Protein AF-A0A2A5VGP2-F1 (afdb_monomer_lite)

Structure (mmCIF, N/CA/C/O backbone):
data_AF-A0A2A5VGP2-F1
#
_entry.id   AF-A0A2A5VGP2-F1
#
loop_
_atom_site.group_PDB
_atom_site.id
_atom_site.type_symbol
_atom_site.label_atom_id
_atom_site.label_alt_id
_atom_site.label_comp_id
_atom_site.label_asym_id
_atom_site.label_entity_id
_atom_site.label_seq_id
_atom_site.pdbx_PDB_ins_code
_atom_site.Cartn_x
_atom_site.Cartn_y
_atom_site.Cartn_z
_atom_site.occupancy
_atom_site.B_iso_or_equiv
_atom_site.auth_seq_id
_atom_site.auth_comp_id
_atom_site.auth_asym_id
_atom_site.auth_atom_id
_atom_site.pdbx_PDB_model_num
ATOM 1 N N . MET A 1 1 ? -11.360 -4.065 -18.663 1.00 54.44 1 MET A N 1
ATOM 2 C CA . MET A 1 1 ? -11.407 -3.321 -17.384 1.00 54.44 1 MET A CA 1
ATOM 3 C C . MET A 1 1 ? -10.368 -2.216 -17.433 1.00 54.44 1 MET A C 1
ATOM 5 O O . MET A 1 1 ? -9.303 -2.453 -17.987 1.00 54.44 1 MET A O 1
ATOM 9 N N . LYS A 1 2 ? -10.664 -1.015 -16.923 1.00 63.88 2 LYS A N 1
ATOM 10 C CA . LYS A 1 2 ? -9.611 -0.023 -16.665 1.00 63.88 2 LYS A CA 1
ATOM 11 C C . LYS A 1 2 ? -8.864 -0.482 -15.414 1.00 63.88 2 LYS A C 1
ATOM 13 O O . LYS A 1 2 ? -9.493 -0.621 -14.373 1.00 63.88 2 LYS A O 1
ATOM 18 N N . THR A 1 3 ? -7.566 -0.743 -15.525 1.00 71.44 3 THR A N 1
ATOM 19 C CA . THR A 1 3 ? -6.721 -0.990 -14.353 1.00 71.44 3 THR A CA 1
ATOM 20 C C . THR A 1 3 ? -6.593 0.314 -13.574 1.00 71.44 3 THR A C 1
ATOM 22 O O . THR A 1 3 ? -6.148 1.323 -14.129 1.00 71.44 3 THR A O 1
ATOM 25 N N . ASN A 1 4 ? -7.011 0.306 -12.310 1.00 89.88 4 ASN A N 1
ATOM 26 C CA . ASN A 1 4 ? -6.793 1.427 -11.406 1.00 89.88 4 ASN A CA 1
ATOM 27 C C . ASN A 1 4 ? -5.322 1.465 -10.977 1.00 89.88 4 ASN A C 1
ATOM 29 O O . ASN A 1 4 ? -4.661 0.433 -10.852 1.00 89.88 4 ASN A O 1
ATOM 33 N N . TRP A 1 5 ? -4.813 2.674 -10.761 1.00 94.81 5 TRP A N 1
ATOM 34 C CA . TRP A 1 5 ? -3.439 2.908 -10.337 1.00 94.81 5 TRP A CA 1
ATOM 35 C C . TRP A 1 5 ? -3.417 3.735 -9.056 1.00 94.81 5 TRP A C 1
ATOM 37 O O . TRP A 1 5 ? -4.278 4.597 -8.827 1.00 94.81 5 TRP A O 1
ATOM 47 N N . ILE A 1 6 ? -2.386 3.510 -8.252 1.00 95.06 6 ILE A N 1
ATOM 48 C CA . ILE A 1 6 ? -2.016 4.363 -7.124 1.00 95.06 6 ILE A CA 1
ATOM 49 C C . ILE A 1 6 ? -0.691 5.026 -7.472 1.00 95.06 6 ILE A C 1
ATOM 51 O O . ILE A 1 6 ? 0.216 4.371 -7.978 1.00 95.06 6 ILE A O 1
ATOM 55 N N . LYS A 1 7 ? -0.594 6.333 -7.238 1.00 96.69 7 LYS A N 1
ATOM 56 C CA . LYS A 1 7 ? 0.675 7.057 -7.243 1.00 96.69 7 LYS A CA 1
ATOM 57 C C . LYS A 1 7 ? 1.120 7.137 -5.785 1.00 96.69 7 LYS A C 1
ATOM 59 O O . LYS A 1 7 ? 0.347 7.641 -4.983 1.00 96.69 7 LYS A O 1
ATOM 64 N N . ALA A 1 8 ? 2.305 6.631 -5.471 1.00 97.25 8 ALA A N 1
ATOM 65 C CA . ALA A 1 8 ? 2.815 6.567 -4.106 1.00 97.25 8 ALA A CA 1
ATOM 66 C C . ALA A 1 8 ? 4.280 7.009 -4.070 1.00 97.25 8 ALA A C 1
ATOM 68 O O . ALA A 1 8 ? 5.050 6.673 -4.980 1.00 97.25 8 ALA A O 1
ATOM 69 N N . LEU A 1 9 ? 4.663 7.748 -3.027 1.00 98.06 9 LEU A N 1
ATOM 70 C CA . LEU A 1 9 ? 6.070 7.961 -2.714 1.00 98.06 9 LEU A CA 1
ATOM 71 C C . LEU A 1 9 ? 6.581 6.745 -1.943 1.00 98.06 9 LEU A C 1
ATOM 73 O O . LEU A 1 9 ? 6.025 6.374 -0.914 1.00 98.06 9 LEU A O 1
ATOM 77 N N . THR A 1 10 ? 7.631 6.118 -2.462 1.00 97.44 10 THR A N 1
ATOM 78 C CA . THR A 1 10 ? 8.284 4.972 -1.823 1.00 97.44 10 THR A CA 1
ATOM 79 C C . THR A 1 10 ? 9.697 5.326 -1.390 1.00 97.44 10 THR A C 1
ATOM 81 O O . THR A 1 10 ? 10.238 6.340 -1.835 1.00 97.44 10 THR A O 1
ATOM 84 N N . GLU A 1 11 ? 10.342 4.455 -0.615 1.00 96.50 11 GLU A N 1
ATOM 85 C CA . GLU A 1 11 ? 11.776 4.584 -0.297 1.00 96.50 11 GLU A CA 1
ATOM 86 C C . GLU A 1 11 ? 12.665 4.690 -1.557 1.00 96.50 11 GLU A C 1
ATOM 88 O O . GLU A 1 11 ? 13.730 5.300 -1.517 1.00 96.50 11 GLU A O 1
ATOM 93 N N . MET A 1 12 ? 12.212 4.160 -2.701 1.00 94.31 12 MET A N 1
ATOM 94 C CA . MET A 1 12 ? 12.911 4.225 -3.995 1.00 94.31 12 MET A CA 1
ATOM 95 C C . MET A 1 12 ? 12.491 5.426 -4.865 1.00 94.31 12 MET A C 1
ATOM 97 O O . MET A 1 12 ? 12.947 5.569 -6.000 1.00 94.31 12 MET A O 1
ATOM 101 N N . GLY A 1 13 ? 11.607 6.287 -4.357 1.00 97.12 13 GLY A N 1
ATOM 102 C CA . GLY A 1 13 ? 11.051 7.441 -5.057 1.00 97.12 13 GLY A CA 1
ATOM 103 C C . GLY A 1 13 ? 9.598 7.261 -5.500 1.00 97.12 13 GLY A C 1
ATOM 104 O O . GLY A 1 13 ? 8.891 6.330 -5.109 1.00 97.12 13 GLY A O 1
ATOM 105 N N . MET A 1 14 ? 9.123 8.213 -6.302 1.00 97.75 14 MET A N 1
ATOM 106 C CA . MET A 1 14 ? 7.730 8.275 -6.744 1.00 97.75 14 MET A CA 1
ATOM 107 C C . MET A 1 14 ? 7.426 7.183 -7.775 1.00 97.75 14 MET A C 1
ATOM 109 O O . MET A 1 14 ? 8.015 7.170 -8.857 1.00 97.75 14 MET A O 1
ATOM 113 N N . THR A 1 15 ? 6.449 6.323 -7.493 1.00 96.62 15 THR A N 1
ATOM 114 C CA . THR A 1 15 ? 6.064 5.217 -8.379 1.00 96.62 15 THR A CA 1
ATOM 115 C C . THR A 1 15 ? 4.558 5.175 -8.640 1.00 96.62 15 THR A C 1
ATOM 117 O O . THR A 1 15 ? 3.761 5.823 -7.957 1.00 96.62 15 THR A O 1
ATOM 120 N N . ARG A 1 16 ? 4.157 4.427 -9.673 1.00 96.56 16 ARG A N 1
ATOM 121 C CA . ARG A 1 16 ? 2.755 4.096 -9.951 1.00 96.56 16 ARG A CA 1
ATOM 122 C C . ARG A 1 16 ? 2.570 2.589 -9.848 1.00 96.56 16 ARG A C 1
ATOM 124 O O . ARG A 1 16 ? 3.174 1.851 -10.619 1.00 96.56 16 ARG A O 1
ATOM 131 N N . ILE A 1 17 ? 1.710 2.154 -8.936 1.00 95.81 17 ILE A N 1
ATOM 132 C CA . ILE A 1 17 ? 1.442 0.743 -8.649 1.00 95.81 17 ILE A CA 1
ATOM 133 C C . ILE A 1 17 ? 0.095 0.376 -9.265 1.00 95.81 17 ILE A C 1
ATOM 135 O O . ILE A 1 17 ? -0.895 1.093 -9.082 1.00 95.81 17 ILE A O 1
ATOM 1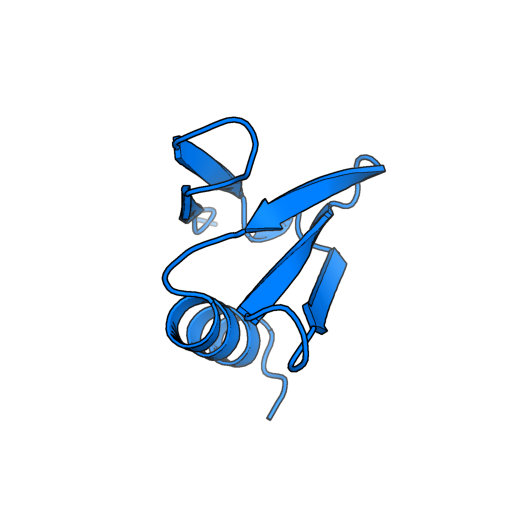39 N N . ARG A 1 18 ? 0.054 -0.723 -10.025 1.00 95.31 18 ARG A N 1
ATOM 140 C CA . ARG A 1 18 ? -1.203 -1.257 -10.556 1.00 95.31 18 ARG A CA 1
ATOM 141 C C . ARG A 1 18 ? -1.978 -1.942 -9.444 1.00 95.31 18 ARG A C 1
ATOM 143 O O . ARG A 1 18 ? -1.451 -2.860 -8.826 1.00 95.31 18 ARG A O 1
ATOM 150 N N . MET A 1 19 ? -3.228 -1.546 -9.235 1.00 94.25 19 MET A N 1
ATOM 151 C CA . MET A 1 19 ? -4.049 -2.126 -8.168 1.00 94.25 19 MET A CA 1
ATOM 152 C C . MET A 1 19 ? -4.432 -3.582 -8.447 1.00 94.25 19 MET A C 1
ATOM 154 O O . MET A 1 19 ? -4.545 -4.358 -7.513 1.00 94.25 19 MET A O 1
ATOM 158 N N . ASP A 1 20 ? -4.567 -3.979 -9.715 1.00 93.94 20 ASP A N 1
ATOM 159 C CA . ASP A 1 20 ? -4.849 -5.374 -10.090 1.00 93.94 20 ASP A CA 1
ATOM 160 C C . ASP A 1 20 ? -3.674 -6.331 -9.829 1.00 93.94 20 ASP A C 1
ATOM 162 O O . ASP A 1 20 ? -3.865 -7.544 -9.800 1.00 93.94 20 ASP A O 1
ATOM 166 N N . ALA A 1 21 ? -2.469 -5.797 -9.622 1.00 95.31 21 ALA A N 1
ATOM 167 C CA . ALA A 1 21 ? -1.299 -6.583 -9.269 1.00 95.31 21 ALA A CA 1
ATOM 168 C C . ALA A 1 21 ? -1.147 -6.768 -7.755 1.00 95.31 21 ALA A C 1
ATOM 170 O O . ALA A 1 21 ? -0.408 -7.667 -7.363 1.00 95.31 21 ALA A O 1
ATOM 171 N N . ILE A 1 22 ? -1.798 -5.946 -6.923 1.00 96.56 22 ILE A N 1
ATOM 172 C CA . ILE A 1 22 ? -1.664 -5.982 -5.460 1.00 96.56 22 ILE A CA 1
ATOM 173 C C . ILE A 1 22 ? -2.369 -7.228 -4.920 1.00 96.56 22 ILE A C 1
ATOM 175 O O . ILE A 1 22 ? -3.533 -7.471 -5.229 1.00 96.56 22 ILE A O 1
ATOM 179 N N . CYS A 1 23 ? -1.659 -8.015 -4.117 1.00 96.44 23 CYS A N 1
ATOM 180 C CA . CYS A 1 23 ? -2.181 -9.230 -3.489 1.00 96.44 23 CYS A CA 1
ATOM 181 C C . CYS A 1 23 ? -2.238 -9.149 -1.958 1.00 96.44 23 CYS A C 1
ATOM 183 O O . CYS A 1 23 ? -2.957 -9.935 -1.348 1.00 96.44 23 CYS A O 1
ATOM 185 N N . ALA A 1 24 ? -1.510 -8.212 -1.346 1.00 97.56 24 ALA A N 1
ATOM 186 C CA . ALA A 1 24 ? -1.597 -7.897 0.075 1.00 97.56 24 ALA A CA 1
ATOM 187 C C . ALA A 1 24 ? -1.081 -6.477 0.337 1.00 97.56 24 ALA A C 1
ATOM 189 O O . ALA A 1 24 ? -0.295 -5.932 -0.444 1.00 97.56 24 ALA A O 1
ATOM 190 N N . TYR A 1 25 ? -1.496 -5.895 1.455 1.00 97.69 25 TYR A N 1
ATOM 191 C CA . TYR A 1 25 ? -0.969 -4.640 1.974 1.00 97.69 25 TYR A CA 1
ATOM 192 C C . TYR A 1 25 ? -1.003 -4.662 3.506 1.00 97.69 25 TYR A C 1
ATOM 194 O O . TYR A 1 25 ? -1.806 -5.385 4.094 1.00 97.69 25 TYR A O 1
ATOM 202 N N . GLN A 1 26 ? -0.086 -3.938 4.143 1.00 97.19 26 GLN A N 1
ATOM 203 C CA . GLN A 1 26 ? 0.069 -3.919 5.596 1.00 97.19 26 GLN A CA 1
ATOM 204 C C . GLN A 1 26 ? 0.530 -2.544 6.072 1.00 97.19 26 GLN A C 1
ATOM 206 O O . GLN A 1 26 ? 1.590 -2.069 5.661 1.00 97.19 26 GLN A O 1
ATOM 211 N N . GLU A 1 27 ? -0.217 -1.953 6.998 1.00 95.44 27 GLU A N 1
ATOM 212 C CA . GLU A 1 27 ? 0.245 -0.795 7.756 1.00 95.44 27 GLU A CA 1
ATOM 213 C C . GLU A 1 27 ? 1.215 -1.214 8.864 1.00 95.44 27 GLU A C 1
ATOM 215 O O . GLU A 1 27 ? 1.023 -2.218 9.557 1.00 95.44 27 GLU A O 1
ATOM 220 N N . ILE A 1 28 ? 2.275 -0.428 9.030 1.00 94.81 28 ILE A N 1
ATOM 221 C CA . ILE A 1 28 ? 3.204 -0.521 10.153 1.00 94.81 28 ILE A CA 1
ATOM 222 C C . ILE A 1 28 ? 3.027 0.752 10.978 1.00 94.81 28 ILE A C 1
ATOM 224 O O . ILE A 1 28 ? 3.736 1.738 10.771 1.00 94.81 28 ILE A O 1
ATOM 228 N N . GLU A 1 29 ? 2.087 0.721 11.927 1.00 85.62 29 GLU A N 1
ATOM 229 C CA . GLU A 1 29 ? 1.725 1.877 12.769 1.00 85.62 29 GLU A CA 1
ATOM 230 C C . GLU A 1 29 ? 2.937 2.517 13.465 1.00 85.62 29 GLU A C 1
ATOM 232 O O . GLU A 1 29 ? 3.013 3.733 13.608 1.00 85.62 29 GLU A O 1
ATOM 237 N N . SER A 1 30 ? 3.923 1.714 13.879 1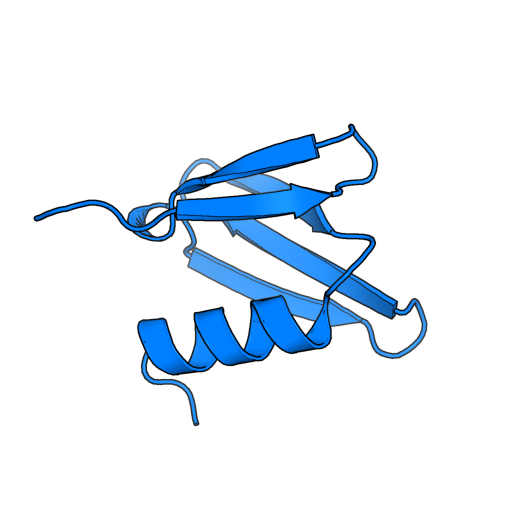.00 90.00 30 SER A N 1
ATOM 238 C CA . SER A 1 30 ? 5.112 2.214 14.577 1.00 90.00 30 SER A CA 1
ATOM 239 C C . SER A 1 30 ? 6.080 3.004 13.693 1.00 90.00 30 SER A C 1
ATOM 241 O O . SER A 1 30 ? 6.940 3.701 14.227 1.00 90.00 30 SER A O 1
ATOM 243 N N . GLU A 1 31 ? 5.996 2.854 12.369 1.00 88.62 31 GLU A N 1
ATOM 244 C CA . GLU A 1 31 ? 6.933 3.457 11.410 1.00 88.62 31 GLU A CA 1
ATOM 245 C C . GLU A 1 31 ? 6.272 4.454 10.450 1.00 88.62 31 GLU A C 1
ATOM 247 O O . GLU A 1 31 ? 6.989 5.047 9.649 1.00 88.62 31 GLU A O 1
ATOM 252 N N . ASP A 1 32 ? 4.949 4.642 10.524 1.00 91.19 32 ASP A N 1
ATOM 253 C CA . ASP A 1 32 ? 4.165 5.424 9.552 1.00 91.19 32 ASP A CA 1
ATOM 254 C C . ASP A 1 32 ? 4.443 4.989 8.098 1.00 91.19 32 ASP A C 1
ATOM 256 O O . ASP A 1 32 ? 4.664 5.785 7.185 1.00 91.19 32 ASP A O 1
ATOM 260 N N . LYS A 1 33 ? 4.501 3.666 7.893 1.00 97.00 33 LYS A N 1
ATOM 261 C CA . LYS A 1 33 ? 4.784 3.037 6.598 1.00 97.00 33 LYS A CA 1
ATOM 262 C C . LYS A 1 33 ? 3.657 2.116 6.173 1.00 97.00 33 LYS A C 1
ATOM 264 O O . LYS A 1 33 ? 3.044 1.437 6.996 1.00 97.00 33 LYS A O 1
ATOM 269 N N . LEU A 1 34 ? 3.486 2.006 4.861 1.00 98.06 34 LEU A N 1
ATOM 270 C CA . LEU A 1 34 ? 2.597 1.036 4.233 1.00 98.06 34 LEU A CA 1
ATOM 271 C C . LEU A 1 34 ? 3.407 0.108 3.323 1.00 98.06 34 LEU A C 1
ATOM 273 O O . LEU A 1 34 ? 4.066 0.543 2.375 1.00 98.06 34 LEU A O 1
ATOM 277 N N . LEU A 1 35 ? 3.344 -1.192 3.600 1.00 98.25 35 LEU A N 1
ATOM 278 C CA . LEU A 1 35 ? 3.894 -2.225 2.732 1.00 98.25 35 LEU A CA 1
ATOM 279 C C . LEU A 1 35 ? 2.834 -2.643 1.717 1.00 98.25 35 LEU A C 1
ATOM 281 O O . LEU A 1 35 ? 1.730 -3.021 2.098 1.00 98.25 35 LEU A O 1
ATOM 285 N N . ILE A 1 36 ? 3.170 -2.612 0.429 1.00 98.00 36 ILE A N 1
ATOM 286 C CA . ILE A 1 36 ? 2.312 -3.108 -0.653 1.00 98.00 36 ILE A CA 1
ATOM 287 C C . ILE A 1 36 ? 3.019 -4.267 -1.346 1.00 98.00 36 ILE A C 1
ATOM 289 O O . ILE A 1 36 ? 4.121 -4.100 -1.873 1.00 98.00 36 ILE A O 1
ATOM 293 N N . TYR A 1 37 ? 2.358 -5.421 -1.392 1.00 98.06 37 TYR A N 1
ATOM 294 C CA . TYR A 1 37 ? 2.850 -6.640 -2.024 1.00 98.06 37 TYR A CA 1
ATOM 295 C C . TYR A 1 37 ? 2.101 -6.901 -3.325 1.00 98.06 37 TYR A C 1
ATOM 297 O O . TYR A 1 37 ? 0.867 -6.869 -3.366 1.00 98.06 37 TYR A O 1
ATOM 305 N N . THR A 1 38 ? 2.838 -7.196 -4.391 1.00 97.06 38 THR A N 1
ATOM 306 C CA . THR A 1 38 ? 2.263 -7.569 -5.685 1.00 97.06 38 THR A CA 1
ATOM 307 C C . THR A 1 38 ? 2.425 -9.056 -5.979 1.00 97.06 38 THR A C 1
ATOM 309 O O . THR A 1 38 ? 3.339 -9.729 -5.509 1.00 97.06 38 THR A O 1
ATOM 312 N N . SER A 1 39 ? 1.531 -9.577 -6.815 1.00 96.88 39 SER A N 1
ATOM 313 C CA . SER A 1 39 ? 1.499 -10.972 -7.275 1.00 96.88 39 SER A CA 1
ATOM 314 C C . SER A 1 39 ? 2.751 -11.415 -8.045 1.00 96.88 39 SER A C 1
ATOM 316 O O . SER A 1 39 ? 2.979 -12.613 -8.188 1.00 96.88 39 SER A O 1
ATOM 318 N N . ASP A 1 40 ? 3.579 -10.475 -8.511 1.00 95.69 40 ASP A N 1
ATOM 319 C CA . ASP A 1 40 ? 4.892 -10.742 -9.111 1.00 95.69 40 ASP A CA 1
ATOM 320 C C . ASP A 1 40 ? 6.048 -10.767 -8.088 1.00 95.69 40 ASP A C 1
ATOM 322 O O . ASP A 1 40 ? 7.213 -10.815 -8.480 1.00 95.69 40 ASP A O 1
ATOM 326 N N . ASN A 1 41 ? 5.733 -10.800 -6.788 1.00 95.00 41 ASN A N 1
ATOM 327 C CA . ASN A 1 41 ? 6.666 -10.784 -5.654 1.00 95.00 41 ASN A CA 1
ATOM 328 C C . ASN A 1 41 ? 7.463 -9.478 -5.488 1.00 95.00 41 ASN A C 1
ATOM 330 O O . ASN A 1 41 ? 8.517 -9.480 -4.849 1.00 95.00 41 ASN A O 1
ATOM 334 N N . THR A 1 42 ? 6.971 -8.356 -6.021 1.00 96.44 42 THR A N 1
ATOM 335 C CA . THR A 1 42 ? 7.522 -7.031 -5.700 1.00 96.44 42 THR A CA 1
ATOM 336 C C . THR A 1 42 ? 6.927 -6.516 -4.387 1.00 96.44 42 THR A C 1
ATOM 338 O O . THR A 1 42 ? 5.742 -6.700 -4.107 1.00 96.44 42 THR A O 1
ATOM 341 N N . MET A 1 43 ? 7.751 -5.843 -3.584 1.00 97.62 43 MET A N 1
ATOM 342 C CA . MET A 1 43 ? 7.317 -5.123 -2.388 1.00 97.62 43 MET A CA 1
ATOM 343 C C . MET A 1 43 ? 7.632 -3.636 -2.549 1.00 97.62 43 MET A C 1
ATOM 345 O O . MET A 1 43 ? 8.765 -3.270 -2.867 1.00 97.62 43 MET A O 1
ATOM 349 N N . PHE A 1 44 ? 6.640 -2.786 -2.302 1.00 97.75 44 PHE A N 1
ATOM 350 C CA . PHE A 1 44 ? 6.811 -1.340 -2.203 1.00 97.75 44 PHE A CA 1
ATOM 351 C C . PHE A 1 44 ? 6.675 -0.913 -0.745 1.00 97.75 44 PHE A C 1
ATOM 353 O O . PHE A 1 44 ? 5.701 -1.274 -0.089 1.00 97.75 44 PHE A O 1
ATOM 360 N N . VAL A 1 45 ? 7.637 -0.126 -0.267 1.00 98.06 45 VAL A N 1
ATOM 361 C CA . VAL A 1 45 ? 7.572 0.541 1.037 1.00 98.06 45 VAL A CA 1
ATOM 362 C C . VAL A 1 45 ? 7.146 1.979 0.788 1.00 98.06 45 VAL A C 1
ATOM 364 O O . VAL A 1 45 ? 7.944 2.777 0.294 1.00 98.06 45 VAL A O 1
ATOM 367 N N . VAL A 1 46 ? 5.879 2.279 1.047 1.00 98.19 46 VAL A N 1
ATOM 368 C CA . VAL A 1 46 ? 5.303 3.623 0.945 1.00 98.19 46 VAL A CA 1
ATOM 369 C C . VAL A 1 46 ? 5.632 4.398 2.219 1.00 98.19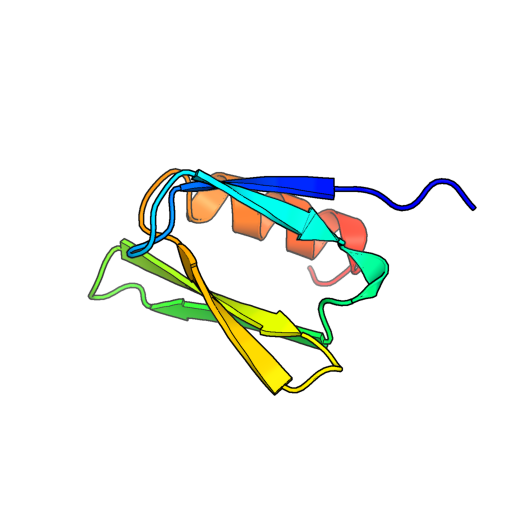 46 VAL A C 1
ATOM 371 O O . VAL A 1 46 ? 5.552 3.840 3.313 1.00 98.19 46 VAL A O 1
ATOM 374 N N . VAL A 1 47 ? 6.045 5.657 2.056 1.00 97.44 47 VAL A N 1
ATOM 375 C CA . VAL A 1 47 ? 6.596 6.500 3.138 1.00 97.44 47 VAL A CA 1
ATOM 376 C C . VAL A 1 47 ? 5.851 7.823 3.343 1.00 97.44 47 VAL A C 1
ATOM 378 O O . VAL A 1 47 ? 6.249 8.614 4.188 1.00 97.44 47 VAL A O 1
ATOM 381 N N . GLU A 1 48 ? 4.808 8.087 2.555 1.00 95.94 48 GLU A N 1
ATOM 382 C CA . GLU A 1 48 ? 3.921 9.249 2.688 1.00 95.94 48 GLU A CA 1
ATOM 383 C C . GLU A 1 48 ? 2.499 8.854 2.269 1.00 95.94 48 GLU A C 1
ATOM 385 O O . GLU A 1 48 ? 2.319 7.932 1.466 1.00 95.94 48 GLU A O 1
ATOM 390 N N . ASP A 1 49 ? 1.499 9.579 2.778 1.00 95.31 49 ASP A N 1
ATOM 391 C CA . ASP A 1 49 ? 0.071 9.381 2.485 1.00 95.31 49 ASP A CA 1
ATOM 392 C C . ASP A 1 49 ? -0.444 7.954 2.786 1.00 95.31 49 ASP A C 1
ATOM 394 O O . ASP A 1 49 ? -1.393 7.489 2.149 1.00 95.31 49 ASP A O 1
ATOM 398 N N . CYS A 1 50 ? 0.173 7.250 3.746 1.00 95.81 50 CYS A N 1
ATOM 399 C CA . CYS A 1 50 ? -0.108 5.847 4.069 1.00 95.81 50 CYS A CA 1
ATOM 400 C C . CYS A 1 50 ? -1.599 5.596 4.348 1.00 95.81 50 CYS A C 1
ATOM 402 O O . CYS A 1 50 ? -2.213 4.818 3.623 1.00 95.81 50 CYS A O 1
ATOM 404 N N . GLU A 1 51 ? -2.195 6.324 5.298 1.00 94.50 51 GLU A N 1
ATOM 405 C CA . GLU A 1 51 ? -3.616 6.210 5.675 1.00 94.50 51 GLU A CA 1
ATOM 406 C C . GLU A 1 51 ? -4.550 6.398 4.466 1.00 94.50 51 GLU A C 1
ATOM 408 O O . GLU A 1 51 ? -5.386 5.548 4.165 1.00 94.50 51 GLU A O 1
ATOM 413 N N . SER A 1 52 ? -4.350 7.467 3.684 1.00 95.38 52 SER A N 1
ATOM 414 C CA . SER A 1 52 ? -5.176 7.743 2.499 1.00 95.38 52 SER A CA 1
ATOM 415 C C . SER A 1 52 ? -5.053 6.652 1.427 1.00 95.38 52 SER A C 1
ATOM 417 O O . SER A 1 52 ? -6.021 6.332 0.726 1.00 95.38 52 SER A O 1
ATOM 419 N N . ILE A 1 53 ? -3.859 6.075 1.270 1.00 96.25 53 ILE A N 1
ATOM 420 C CA . ILE A 1 53 ? -3.640 4.964 0.346 1.00 96.25 53 ILE A CA 1
ATOM 421 C C . ILE A 1 53 ? -4.316 3.693 0.871 1.00 96.25 53 ILE A C 1
ATOM 423 O O . ILE A 1 53 ? -4.950 3.003 0.067 1.00 96.25 53 ILE A O 1
ATOM 427 N N . THR A 1 54 ? -4.239 3.401 2.170 1.00 95.88 54 THR A N 1
ATOM 428 C CA . THR A 1 54 ? -4.919 2.258 2.795 1.00 95.88 54 THR A CA 1
ATOM 429 C C . THR A 1 54 ? -6.430 2.353 2.635 1.00 95.88 54 THR A C 1
ATOM 431 O O . THR A 1 54 ? -7.024 1.430 2.085 1.00 95.88 54 THR A O 1
ATOM 434 N N . GLU A 1 55 ? -7.052 3.492 2.951 1.00 94.88 55 GLU A N 1
ATOM 435 C CA . GLU A 1 55 ? -8.500 3.698 2.766 1.00 94.88 55 GLU A CA 1
ATOM 436 C C . GLU A 1 55 ? -8.943 3.427 1.318 1.00 94.88 55 GLU A C 1
ATOM 438 O O . GLU A 1 55 ? -9.993 2.833 1.043 1.00 94.88 55 GLU A O 1
ATOM 443 N N . LYS A 1 56 ? -8.119 3.843 0.348 1.00 94.62 56 LYS A N 1
ATOM 444 C CA . LYS A 1 56 ? -8.374 3.591 -1.073 1.00 94.62 56 LYS A CA 1
ATOM 445 C C . LYS A 1 56 ? -8.234 2.109 -1.431 1.00 94.62 56 LYS A C 1
ATOM 447 O O . LYS A 1 56 ? -8.970 1.631 -2.300 1.00 94.62 56 LYS A O 1
ATOM 452 N N . LEU A 1 57 ? -7.281 1.400 -0.826 1.00 95.12 57 LEU A N 1
ATOM 453 C CA . LEU A 1 57 ? -7.101 -0.041 -1.005 1.00 95.12 57 LEU A CA 1
ATOM 454 C C . LEU A 1 57 ? -8.282 -0.806 -0.401 1.00 95.12 57 LEU A C 1
ATOM 456 O O . LEU A 1 57 ? -8.903 -1.580 -1.127 1.00 95.12 57 LEU A O 1
ATOM 460 N N . ASP A 1 58 ? -8.660 -0.508 0.838 1.00 95.56 58 ASP A N 1
ATOM 461 C CA . ASP A 1 58 ? -9.810 -1.089 1.542 1.00 95.56 58 ASP A CA 1
ATOM 462 C C . ASP A 1 58 ? -11.106 -0.917 0.749 1.00 95.56 58 ASP A C 1
ATOM 464 O O . ASP A 1 58 ? -11.824 -1.885 0.483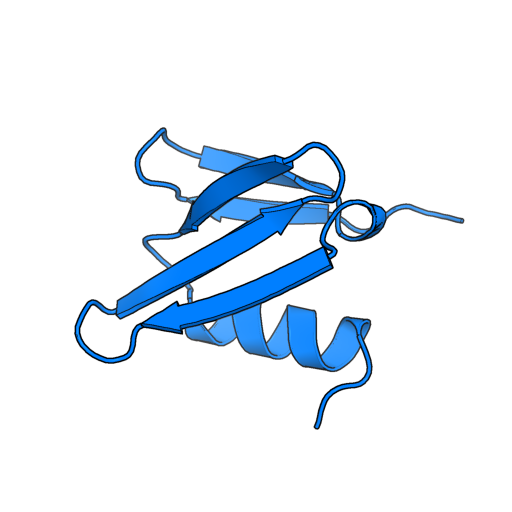 1.00 95.56 58 ASP A O 1
ATOM 468 N N . SER A 1 59 ? -11.356 0.294 0.242 1.00 93.88 59 SER A N 1
ATOM 469 C CA . SER A 1 59 ? -12.503 0.570 -0.627 1.00 93.88 59 SER A CA 1
ATOM 470 C C . SER A 1 59 ? -12.469 -0.230 -1.936 1.00 93.88 59 SER A C 1
ATOM 472 O O . SER A 1 59 ? -13.499 -0.744 -2.374 1.00 93.88 59 SER A O 1
ATOM 474 N N . ASN A 1 60 ? -11.301 -0.366 -2.572 1.00 92.69 60 ASN A N 1
ATOM 475 C CA . ASN A 1 60 ? -11.170 -1.085 -3.842 1.00 92.69 60 ASN A CA 1
ATOM 476 C C . ASN A 1 60 ? -11.256 -2.609 -3.679 1.00 92.69 60 ASN A C 1
ATOM 478 O O . ASN A 1 60 ? -11.768 -3.283 -4.574 1.00 92.69 60 ASN A O 1
ATOM 482 N N . PHE A 1 61 ? -10.740 -3.151 -2.576 1.00 92.69 61 PHE A N 1
ATOM 483 C CA . PHE A 1 61 ? -10.756 -4.583 -2.276 1.00 92.69 61 PHE A CA 1
ATOM 484 C C . PHE A 1 61 ? -11.966 -5.019 -1.446 1.00 92.69 61 PHE A C 1
ATOM 486 O O . PHE A 1 61 ? -12.155 -6.219 -1.255 1.00 92.69 61 PHE A O 1
ATOM 493 N N . ASN A 1 62 ? -12.822 -4.075 -1.039 1.00 93.62 62 ASN A N 1
ATOM 494 C CA . ASN A 1 62 ? -14.020 -4.319 -0.236 1.00 93.62 62 ASN A CA 1
ATOM 495 C C . ASN A 1 62 ? -13.674 -5.037 1.082 1.00 93.62 62 ASN A C 1
ATOM 497 O O . ASN A 1 62 ? -14.275 -6.057 1.432 1.00 93.62 62 ASN A O 1
ATOM 501 N N . VAL A 1 63 ? -12.665 -4.502 1.771 1.00 88.31 63 VAL A N 1
ATOM 502 C CA . VAL A 1 63 ? -12.167 -4.955 3.072 1.00 88.31 63 VAL A CA 1
ATOM 503 C C . VAL A 1 63 ? -12.498 -3.837 4.061 1.00 88.31 63 VAL A C 1
ATOM 505 O O . VAL A 1 63 ? -11.825 -2.818 4.068 1.00 88.31 63 VAL A O 1
ATOM 508 N N . PHE A 1 64 ? -13.594 -3.982 4.807 1.00 75.75 64 PHE A N 1
ATOM 509 C CA . PHE A 1 64 ? -14.056 -3.028 5.824 1.00 75.75 64 PHE A CA 1
ATOM 510 C C . PHE A 1 64 ? -14.274 -3.754 7.150 1.00 75.75 64 PHE A C 1
ATOM 512 O O . PHE A 1 64 ? -14.657 -4.950 7.090 1.00 75.75 64 PHE A O 1
#

pLDDT: mean 93.58, std 7.74, range [54.44, 98.25]

Radius of gyration: 10.96 Å; chains: 1; bounding box: 27×20×32 Å

Foldseek 3Di:
DPFDWDFFQFPVGTDIDTLVQWDDKDDDVVQRWIWTAGPVGDITIGRPPRVVVVVVNCVVVVPD

Secondary structure (DSSP, 8-state):
-PPPEEEEEETTEEEEEEGGGEEEEEEETTTTEEEEEETTS-EEEE-SSHHHHHHHHHHHHT--

Sequence (64 aa):
MKTNWIKALTEMGMTRIRMDAICAYQEIESEDKLLIYTSDNTMFVVVEDCESITEKLDSNFNVF

=== Feature glossary ===
Key to the feature types in this record:

pLDDT. pLDDT is the predicted lDDT-Cα score: AlphaFold's confidence that the local environment of each residue (all inter-atomic distances within 15 Å) is correctly placed. It is a per-residue number between 0 and 100, with higher meaning more reliable.

Radius of gyration, Cα contacts, bounding box. The geometric summary reports three shape descriptors. Rg (radius of gyration) measures how sp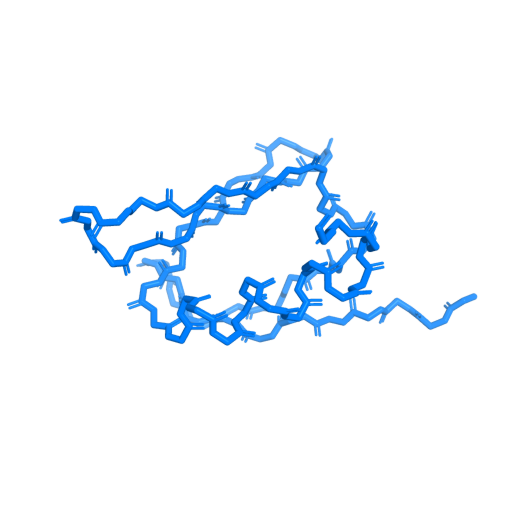read out the Cα atoms are about their centre of mass; compact globular proteins have small Rg, elongated or unfolded ones large. Cα contacts (<8 Å, |i−j|>4) count long-range residue pairs in spatial proximity — high for tightly packed folds, near zero for rods or random coil. The bounding-box extents give the protein's footprint along x, y, z in Å.

Backbone torsions (φ/ψ). Backbone dihedral angles. Every residue except chain termini has a φ (preceding-C → N → Cα → C) and a ψ (N → Cα → C → next-N). They are reported in degrees following the IUPAC sign convention. Secondary structure is essentially a statement about which (φ, ψ) basin each residue occupies.

Contact-map, Ramachandran, and PAE plots. Plot images: a contact map (which residues are close in 3D, as an N×N binary image), a Ramachandran scatter (backbone torsion angles, revealing secondary-structure composition at a glance), and — for AlphaFold structures — a PAE heatmap (pairwise prediction confidence).

Predicted aligned error. Predicted Aligned Error (PAE) is an AlphaFold confidence matrix: entry (i, j) is the expected error in the position of residue j, in ångströms, when the prediction is superimposed on the true structure at residue i. Low PAE within a block of residues means that block is internally rigid and well-predicted; high PAE between two blocks means their relative placement is uncertain even if each block individually is confident.

Secondary structure (3-state, P-SEA). Three-state secondary structure (P-SEA) collapses the eight DSSP classes into helix (a), strand (b), and coil (c). P-SEA assigns these from Cα geometry alone — distances and angles — without requiring backbone oxygens, so it works on any Cα trace.

Solvent-accessible surface area. Solvent-accessible surface area (SASA) is the area in Å² traced out by the centre of a 1.4 Å probe sphere (a water molecule) rolled over the protein's van der Waals surface (Shrake–Rupley / Lee–Richards construction). Buried residues have near-zero SASA; fully exposed residues can exceed 200 Å². The total SASA scales roughly with the number of surface residues.

Foldseek 3Di. The Foldseek 3Di string encodes local tertiary geometry as a 20-letter alphabet — one character per residue — derived from the relative positions of nearby Cα atoms. Unlike the amino-acid sequence, 3Di is a direct function of the 3D structure, so two proteins with the same fold have similar 3Di strings even at low sequence identity.

B-factor. For experimental (PDB) structures, the B-factor (temperature factor) quantifies the positional spread of each atom in the crystal — a combination of thermal vibration and static disorder — in units of Å². High B-factors mark flexible loops or poorly resolved regions; low B-factors mark the rigid, well-ordered core.

mmCIF coordinates. The mmCIF block holds the 3D Cartesian coordinates of each backbone atom (N, Cα, C, O) in ångströms. mmCIF is the PDB's canonical archive format — a tagged-loop text representatio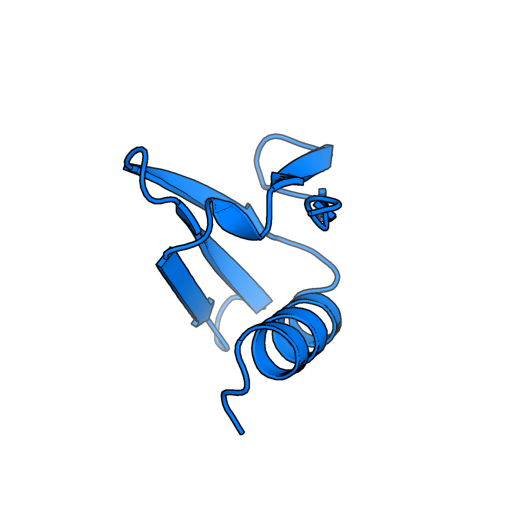n of the atomic model.

InterPro / GO / CATH / organism. Functional annotations link the protein to curated databases. InterPro entries identify conserved domains and families by matching the sequence against member-database signatures (Pfam, PROSITE, CDD, …). Gene Ontology (GO) terms describe molecular function, biological process, and cellular component in a controlled vocabulary. CATH places the structure in a hierarchical fold classification (Class/Architecture/Topology/Homologous-superfamily). The organism is the source species.

Rendered structure images. Structure images are PyMOL renders from six orthogonal camera directions. Cartoon representation draws helices as coils and strands as arrows; sticks shows the backbone as bonds; surface shows the solvent-excluded envelope. Rainbow coloring maps sequence position to hue (blue→red, N→C); chain coloring assigns a distinct color per polypeptide.

Sequence. This is the polypeptide sequence — one letter per residue, N-terminus first. Length ranges from a few dozen residues for small domains to over a thousand for large multi-domain proteins.

Secondary structure (8-state, DSSP). The SS8 string is DSSP's per-residue secondary-structure call. α-helix (H) means an i→i+4 H-bond ladder; β-strand (E) means the residue participates in a β-sheet; 3₁₀ (G) and π (I) are tighter and wider helices; T/S are turns/bends; '-' is loop.

Nearest PDB structures. Structural nearest neighbors (via Foldseek easy-search vs the PDB). Reported per hit: target PDB id, E-value, and alignment TM-score. A TM-score above ~0.5 is the conventional threshold for 'same fold'.